Protein AF-A0A521NZL1-F1 (afdb_monomer)

Nearest PDB structures (foldseek):
  4r80-assembly2_B  TM=8.024E-01  e=8.293E-02  synthetic construct
  7f9o-assembly1_a  TM=5.622E-01  e=5.549E-01  Hordeum vulgare subsp. spontaneum
  1tu1-assembly1_A  TM=5.962E-01  e=1.644E+00  Pseudomonas aeruginosa PAO1
  5kpe-assembly1_A  TM=5.735E-01  e=1.644E+00  synthetic construct
  1v2b-assembly1_A  TM=6.189E-01  e=2.277E+00  Nicotiana tabacum

pLDDT: mean 81.04, std 15.27, range [44.44, 95.19]

Foldseek 3Di:
DVCVQDDDDDFADKDWPDKDWDQDPQAIKIWTWIWTDDPFKIKIWIWIWGDRPPDIDGPDIDIDIDTDPPDDDPPPDPDDDD

Sequence (82 aa):
MIRTIAPAGPPPEPKPLGWRSDAGTNGQRYTLAQEYEYPDRFVRTDTTFLKEGAVWKVESFNVNARIKPAGAPEAAAPAAPA

Mean predicted aligned error: 10.25 Å

Structure (mmCIF, N/CA/C/O backbone):
data_AF-A0A521NZL1-F1
#
_entry.id   AF-A0A521NZL1-F1
#
loop_
_atom_site.group_PDB
_atom_site.id
_atom_site.type_symbol
_atom_site.label_atom_id
_atom_site.label_alt_id
_atom_site.label_comp_id
_atom_site.label_asym_id
_atom_site.label_entity_id
_atom_site.label_seq_id
_atom_site.pdbx_PDB_ins_code
_atom_site.Cartn_x
_atom_site.Cartn_y
_atom_site.Cartn_z
_atom_site.occupancy
_atom_site.B_iso_or_equiv
_atom_site.auth_seq_id
_atom_site.auth_comp_id
_atom_site.auth_asym_id
_atom_site.auth_atom_id
_atom_site.pdbx_PDB_model_num
ATOM 1 N N . MET A 1 1 ? -10.444 -7.939 -10.867 1.00 51.78 1 MET A N 1
ATOM 2 C CA . MET A 1 1 ? -9.376 -7.727 -11.870 1.00 51.78 1 MET A CA 1
ATOM 3 C C . MET A 1 1 ? -8.131 -7.076 -11.237 1.00 51.78 1 MET A C 1
ATOM 5 O O . MET A 1 1 ? -7.714 -6.016 -11.667 1.00 51.78 1 MET A O 1
ATOM 9 N N . ILE A 1 2 ? -7.522 -7.702 -10.216 1.00 55.56 2 ILE A N 1
ATOM 10 C CA . ILE A 1 2 ? -6.212 -7.282 -9.652 1.00 55.56 2 ILE A CA 1
ATOM 11 C C . ILE A 1 2 ? -5.053 -8.086 -10.269 1.00 55.56 2 ILE A C 1
ATOM 13 O O . ILE A 1 2 ? -3.941 -7.585 -10.393 1.00 55.56 2 ILE A O 1
ATOM 17 N N . ARG A 1 3 ? -5.334 -9.313 -10.733 1.00 54.12 3 ARG A N 1
ATOM 18 C CA . ARG A 1 3 ? -4.350 -10.239 -11.324 1.00 54.12 3 ARG A CA 1
ATOM 19 C C . ARG A 1 3 ? -3.680 -9.722 -12.604 1.00 54.12 3 ARG A C 1
ATOM 21 O O . ARG A 1 3 ? -2.690 -10.294 -13.022 1.00 54.12 3 ARG A O 1
ATOM 28 N N . THR A 1 4 ? -4.223 -8.679 -13.229 1.00 64.06 4 THR A N 1
ATOM 29 C CA . THR A 1 4 ? -3.678 -8.067 -14.451 1.00 64.06 4 THR A CA 1
ATOM 30 C C . THR A 1 4 ? -2.667 -6.950 -14.169 1.00 64.06 4 THR A C 1
ATOM 32 O O . THR A 1 4 ? -1.996 -6.488 -15.088 1.00 64.06 4 THR A O 1
ATOM 35 N N . ILE A 1 5 ? -2.578 -6.481 -12.919 1.00 68.50 5 ILE A N 1
ATOM 36 C CA . ILE A 1 5 ? -1.778 -5.306 -12.542 1.00 68.50 5 ILE A CA 1
ATOM 37 C C . ILE A 1 5 ? -0.333 -5.711 -12.221 1.00 68.50 5 ILE A C 1
ATOM 39 O O . ILE A 1 5 ? 0.609 -5.051 -12.666 1.00 68.50 5 ILE A O 1
ATOM 43 N N . ALA A 1 6 ? -0.166 -6.825 -11.508 1.00 69.50 6 ALA A N 1
ATOM 44 C CA . ALA A 1 6 ? 1.121 -7.459 -11.252 1.00 69.50 6 ALA A CA 1
ATOM 45 C C . ALA A 1 6 ? 1.329 -8.642 -12.217 1.00 69.50 6 ALA A C 1
ATOM 47 O O . ALA A 1 6 ? 0.363 -9.352 -12.510 1.00 69.50 6 ALA A O 1
ATOM 48 N N . PRO A 1 7 ? 2.552 -8.858 -12.729 1.00 71.25 7 PRO A N 1
ATOM 49 C CA . PRO A 1 7 ? 2.862 -10.028 -13.543 1.00 71.25 7 PRO A CA 1
ATOM 50 C C . PRO A 1 7 ?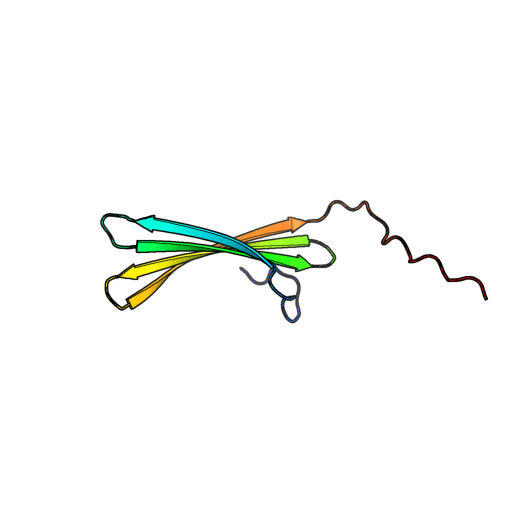 2.714 -11.331 -12.740 1.00 71.25 7 PRO A C 1
ATOM 52 O O . PRO A 1 7 ? 2.678 -11.332 -11.509 1.00 71.25 7 PRO A O 1
ATOM 55 N N . ALA A 1 8 ? 2.602 -12.454 -13.452 1.00 73.56 8 ALA A N 1
ATOM 56 C CA . ALA A 1 8 ? 2.494 -13.769 -12.830 1.00 73.56 8 ALA A CA 1
ATOM 57 C C . ALA A 1 8 ? 3.818 -14.179 -12.163 1.00 73.56 8 ALA A C 1
ATOM 59 O O . ALA A 1 8 ? 4.887 -13.994 -12.739 1.00 73.56 8 ALA A O 1
ATOM 60 N N . GLY A 1 9 ? 3.728 -14.776 -10.975 1.00 77.50 9 GLY A N 1
ATOM 61 C CA . GLY A 1 9 ? 4.878 -15.213 -10.182 1.00 77.50 9 GLY A CA 1
ATOM 62 C C . GLY A 1 9 ? 4.777 -14.756 -8.724 1.00 77.50 9 GLY A C 1
ATOM 63 O O . GLY A 1 9 ? 3.819 -14.062 -8.366 1.00 77.50 9 GLY A O 1
ATOM 64 N N . PRO A 1 10 ? 5.722 -15.167 -7.861 1.00 80.56 10 PRO A N 1
ATOM 65 C CA . PRO A 1 10 ? 5.822 -14.606 -6.520 1.00 80.56 10 PRO A CA 1
ATOM 66 C C . PRO A 1 10 ? 6.130 -13.101 -6.613 1.00 80.56 10 PRO A C 1
ATOM 68 O O . PRO A 1 10 ? 6.946 -12.704 -7.451 1.00 80.56 10 PRO A O 1
ATOM 71 N N . PRO A 1 11 ? 5.487 -12.252 -5.790 1.00 81.50 11 PRO A N 1
ATOM 72 C CA . PRO A 1 11 ? 5.816 -10.836 -5.763 1.00 81.50 11 PRO A CA 1
ATOM 73 C C . PRO A 1 11 ? 7.272 -10.648 -5.297 1.00 81.50 11 PRO A C 1
ATOM 75 O O . PRO A 1 11 ? 7.731 -11.401 -4.434 1.00 81.50 11 PRO A O 1
ATOM 78 N N . PRO A 1 12 ? 7.996 -9.661 -5.850 1.00 86.88 12 PRO A N 1
ATOM 79 C CA . PRO A 1 12 ? 9.324 -9.295 -5.377 1.00 86.88 12 PRO A CA 1
ATOM 80 C C . PRO A 1 12 ? 9.246 -8.731 -3.952 1.00 86.88 12 PRO A C 1
ATOM 82 O O . PRO A 1 12 ? 8.163 -8.413 -3.452 1.00 86.88 12 PRO A O 1
ATOM 85 N N . GLU A 1 13 ? 10.400 -8.582 -3.305 1.00 88.75 13 GLU A N 1
ATOM 86 C CA . GLU A 1 13 ? 10.469 -8.012 -1.958 1.00 88.75 13 GLU A CA 1
ATOM 87 C C . GLU A 1 13 ? 9.892 -6.579 -1.948 1.00 88.75 13 GLU A C 1
ATOM 89 O O . GLU A 1 13 ? 10.300 -5.748 -2.769 1.00 88.75 13 GLU A O 1
ATOM 94 N N . PRO A 1 14 ? 8.932 -6.261 -1.058 1.00 90.56 14 PRO A N 1
ATOM 95 C CA . PRO A 1 14 ? 8.333 -4.935 -1.006 1.00 90.56 14 PRO A CA 1
ATOM 96 C C . PRO A 1 14 ? 9.309 -3.899 -0.447 1.00 90.56 14 PRO A C 1
ATOM 98 O O . PRO A 1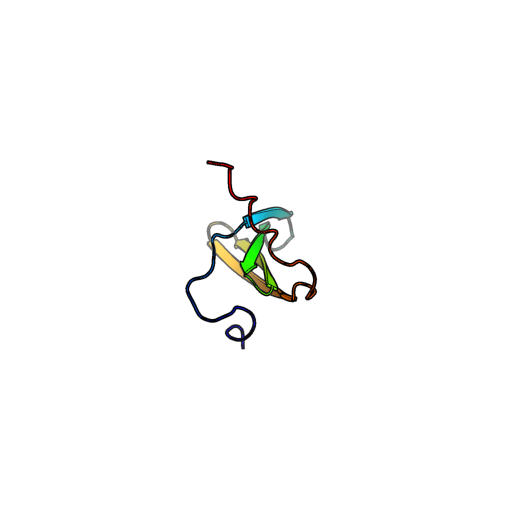 14 ? 9.828 -4.035 0.660 1.00 90.56 14 PRO A O 1
ATOM 101 N N . LYS A 1 15 ? 9.453 -2.777 -1.151 1.00 92.44 15 LYS A N 1
ATOM 102 C CA . LYS A 1 15 ? 10.119 -1.580 -0.639 1.00 92.44 15 LYS A CA 1
ATOM 103 C C . LYS A 1 15 ? 9.106 -0.704 0.109 1.00 92.44 15 LYS A C 1
ATOM 105 O O . LYS A 1 15 ? 8.192 -0.169 -0.524 1.00 92.44 15 LYS A O 1
ATOM 110 N N . PRO A 1 16 ? 9.227 -0.507 1.434 1.00 92.50 16 PRO A N 1
ATOM 111 C CA . PRO A 1 16 ? 8.362 0.424 2.148 1.00 92.50 16 PRO A CA 1
ATOM 112 C C . PRO A 1 16 ? 8.687 1.860 1.718 1.00 92.50 16 PRO A C 1
ATOM 114 O O . PRO A 1 16 ? 9.812 2.329 1.879 1.00 92.50 16 PRO A O 1
ATOM 117 N N . LEU A 1 17 ? 7.697 2.565 1.169 1.00 91.44 17 LEU A N 1
ATOM 118 C CA . LEU A 1 17 ? 7.821 3.980 0.799 1.00 91.44 17 LEU A CA 1
ATOM 119 C C . LEU A 1 17 ? 7.553 4.908 1.988 1.00 91.44 17 LEU A C 1
ATOM 121 O O . LEU A 1 17 ? 7.950 6.071 1.976 1.00 91.44 17 LEU A O 1
ATOM 125 N N . GLY A 1 18 ? 6.871 4.395 3.010 1.00 91.69 18 GLY A N 1
ATOM 126 C CA . GLY A 1 18 ? 6.563 5.113 4.234 1.00 91.69 18 GLY A CA 1
ATOM 127 C C . GLY A 1 18 ? 5.177 4.771 4.750 1.00 91.69 18 GLY A C 1
ATOM 128 O O . GLY A 1 18 ? 4.448 3.954 4.184 1.00 91.69 18 GLY A O 1
ATOM 129 N N . TRP A 1 19 ? 4.812 5.425 5.842 1.00 93.94 19 TRP A N 1
ATOM 130 C CA . TRP A 1 19 ? 3.482 5.322 6.412 1.00 93.94 19 TRP A CA 1
ATOM 131 C C . TRP A 1 19 ? 2.997 6.698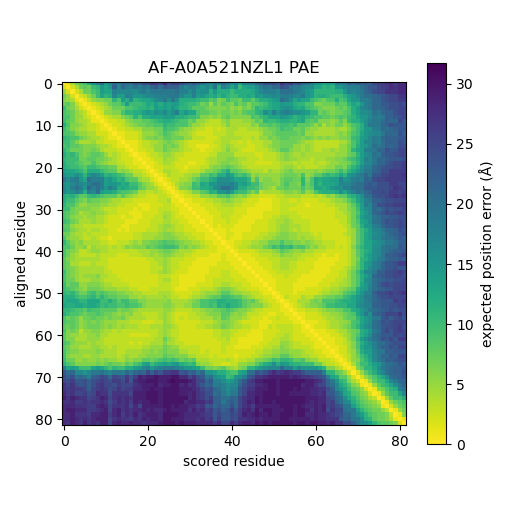 6.854 1.00 93.94 19 TRP A C 1
ATOM 133 O O . TRP A 1 19 ? 3.785 7.603 7.127 1.00 93.94 19 TRP A O 1
ATOM 143 N N . ARG A 1 20 ? 1.679 6.846 6.913 1.00 93.12 20 ARG A N 1
ATOM 144 C CA . ARG A 1 20 ? 0.998 8.035 7.421 1.00 93.12 20 ARG A CA 1
ATOM 145 C C . ARG A 1 20 ? -0.106 7.601 8.369 1.00 93.12 20 ARG A C 1
ATOM 147 O O . ARG A 1 20 ? -0.773 6.605 8.105 1.00 93.12 20 ARG A O 1
ATOM 154 N N . SER A 1 21 ? -0.317 8.357 9.439 1.00 92.69 21 SER A N 1
ATOM 155 C CA . S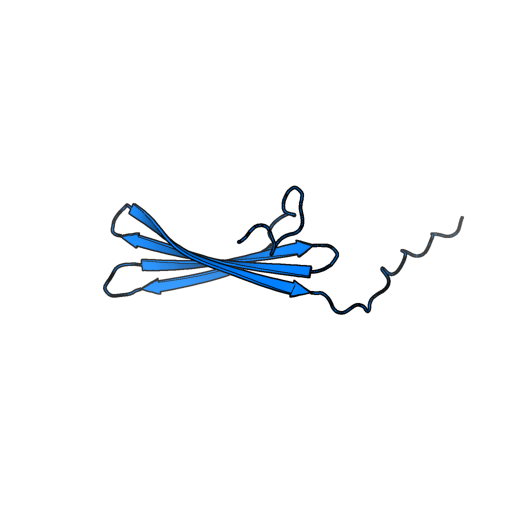ER A 1 21 ? -1.492 8.211 10.298 1.00 92.69 21 SER A CA 1
ATOM 156 C C . SER A 1 21 ? -2.359 9.457 10.266 1.00 92.69 21 SER A C 1
ATOM 158 O O . SER A 1 21 ? -1.836 10.568 10.330 1.00 92.69 21 SER A O 1
ATOM 160 N N . ASP A 1 22 ? -3.669 9.253 10.259 1.00 89.19 22 ASP A N 1
ATOM 161 C CA . ASP A 1 22 ? -4.674 10.304 10.327 1.00 89.19 22 ASP A CA 1
ATOM 162 C C . ASP A 1 22 ? -5.693 9.969 11.418 1.00 89.19 22 ASP A C 1
ATOM 164 O O . ASP A 1 22 ? -6.362 8.934 11.367 1.00 89.19 22 ASP A O 1
ATOM 168 N N . ALA A 1 23 ? -5.832 10.868 12.391 1.00 85.19 23 ALA A N 1
ATOM 169 C CA . ALA A 1 23 ? -6.858 10.771 13.419 1.00 85.19 23 ALA A CA 1
ATOM 170 C C . ALA A 1 23 ? -8.151 11.411 12.917 1.00 85.19 23 ALA A C 1
ATOM 172 O O . ALA A 1 23 ? -8.162 12.584 12.549 1.00 85.19 23 ALA A O 1
ATOM 173 N N . GLY A 1 24 ? -9.241 10.645 12.903 1.00 76.94 24 GLY A N 1
ATOM 174 C CA . GLY A 1 24 ? -10.559 11.132 12.515 1.00 76.94 24 GLY A CA 1
ATOM 175 C C . GLY A 1 24 ? -11.635 10.774 13.533 1.00 76.94 24 GLY A C 1
ATOM 176 O O . GLY A 1 24 ? -11.419 10.014 14.474 1.00 76.94 24 GLY A O 1
ATOM 177 N N . THR A 1 25 ? -12.839 11.290 13.303 1.00 78.19 25 THR A N 1
ATOM 178 C CA . THR A 1 25 ? -14.017 11.061 14.155 1.00 78.19 25 THR A CA 1
ATOM 179 C C . THR A 1 25 ? -14.426 9.586 14.240 1.00 78.19 25 THR A C 1
ATOM 181 O O . THR A 1 25 ? -15.019 9.175 15.230 1.00 78.19 25 THR A O 1
ATOM 184 N N . ASN A 1 26 ? -14.069 8.784 13.231 1.00 75.31 26 ASN A N 1
ATOM 185 C CA . ASN A 1 26 ? -14.413 7.360 13.131 1.00 75.31 26 ASN A CA 1
ATOM 186 C C . ASN A 1 26 ? -13.277 6.424 13.591 1.00 75.31 26 ASN A C 1
ATOM 188 O O . ASN A 1 26 ? -13.356 5.220 13.373 1.00 75.31 26 ASN A O 1
ATOM 192 N N . GLY A 1 27 ? -12.206 6.956 14.189 1.00 82.81 27 GLY A N 1
ATOM 193 C CA . GLY A 1 27 ? -11.048 6.177 14.633 1.00 82.81 27 GLY A CA 1
ATOM 194 C C . GLY A 1 27 ? -9.730 6.635 14.010 1.00 82.81 27 GLY A C 1
ATOM 195 O O . GLY A 1 27 ? -9.632 7.710 13.415 1.00 82.81 27 GLY A O 1
ATOM 196 N N . GLN A 1 28 ? -8.695 5.812 14.180 1.00 90.38 28 GLN A N 1
ATOM 197 C CA . GLN A 1 28 ? -7.350 6.097 13.677 1.00 90.38 28 GLN A CA 1
ATOM 198 C C . GLN A 1 28 ? -7.119 5.375 12.353 1.00 90.38 28 GLN A C 1
ATOM 200 O O . GLN A 1 28 ? -7.229 4.148 12.290 1.00 90.38 28 GLN A O 1
ATOM 205 N N . ARG A 1 29 ? -6.781 6.124 11.303 1.00 93.81 29 ARG A N 1
ATOM 206 C CA . ARG A 1 29 ? -6.391 5.571 10.005 1.00 93.81 29 ARG A CA 1
ATOM 207 C C . ARG A 1 29 ? -4.882 5.512 9.890 1.00 93.81 29 ARG A C 1
ATOM 209 O O . ARG A 1 29 ? -4.191 6.447 10.280 1.00 93.81 29 ARG A O 1
ATOM 216 N N . TYR A 1 30 ? -4.383 4.440 9.298 1.00 93.75 30 TYR A N 1
ATOM 217 C CA . TYR A 1 30 ? -2.971 4.237 9.014 1.00 93.75 30 TYR A CA 1
ATOM 218 C C . TYR A 1 30 ? -2.830 3.818 7.565 1.00 93.75 30 TYR A C 1
ATOM 220 O O . TYR A 1 30 ? -3.340 2.775 7.183 1.00 93.75 30 TYR A O 1
ATOM 228 N N . THR A 1 31 ? -2.142 4.606 6.754 1.00 94.62 31 THR A N 1
ATOM 229 C CA . THR A 1 31 ? -1.840 4.236 5.373 1.00 94.62 31 THR A CA 1
ATOM 230 C C . THR A 1 31 ? -0.395 3.786 5.280 1.00 94.62 31 THR A C 1
ATOM 232 O O . THR A 1 31 ? 0.508 4.554 5.603 1.00 94.62 31 THR A O 1
ATOM 235 N N . 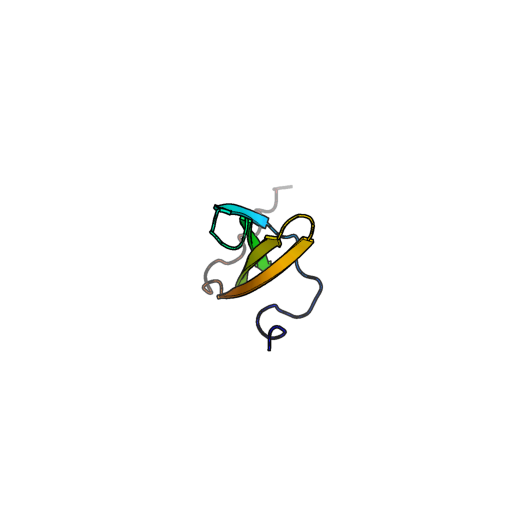LEU A 1 32 ? -0.184 2.549 4.840 1.00 94.69 32 LEU A N 1
ATOM 236 C CA . LEU A 1 32 ? 1.121 1.986 4.522 1.00 94.69 32 LEU A CA 1
ATOM 237 C C . LEU A 1 32 ? 1.310 2.000 3.005 1.00 94.69 32 LEU A C 1
ATOM 239 O O . LEU A 1 32 ? 0.522 1.392 2.281 1.00 94.69 32 LEU A O 1
ATOM 243 N N . ALA A 1 33 ? 2.362 2.668 2.542 1.00 95.19 33 ALA A N 1
ATOM 244 C CA . ALA A 1 33 ? 2.746 2.693 1.140 1.00 95.19 33 ALA A CA 1
ATOM 245 C C . ALA A 1 33 ? 3.919 1.735 0.911 1.00 95.19 33 ALA A C 1
ATOM 247 O O . ALA A 1 33 ? 4.963 1.840 1.562 1.00 95.19 33 ALA A O 1
ATOM 248 N N . GLN A 1 34 ? 3.757 0.812 -0.030 1.00 94.25 34 GLN A N 1
ATOM 249 C CA . GLN A 1 34 ? 4.786 -0.141 -0.446 1.00 94.25 34 GLN A CA 1
ATOM 250 C C . GLN A 1 34 ? 4.923 -0.108 -1.965 1.00 94.25 34 GLN A C 1
ATOM 252 O O . GLN A 1 34 ? 3.961 0.165 -2.682 1.00 94.25 34 GLN A O 1
ATOM 257 N N . GLU A 1 35 ? 6.121 -0.378 -2.459 1.00 93.25 35 GLU A N 1
ATOM 258 C CA . GLU A 1 35 ? 6.413 -0.484 -3.881 1.00 93.25 35 GLU A CA 1
ATOM 259 C C . GLU A 1 35 ? 7.069 -1.826 -4.179 1.00 93.25 35 GLU A C 1
ATOM 261 O O . GLU A 1 35 ? 7.971 -2.269 -3.475 1.00 93.25 35 GLU A O 1
ATOM 266 N N . TYR A 1 36 ? 6.597 -2.463 -5.240 1.00 90.75 36 TYR A N 1
ATOM 267 C CA . TYR A 1 36 ? 7.118 -3.703 -5.778 1.00 90.75 36 TYR A CA 1
ATOM 268 C C . TYR A 1 36 ? 7.771 -3.389 -7.113 1.00 90.75 36 TYR A C 1
ATOM 270 O O . TYR A 1 36 ? 7.117 -2.903 -8.045 1.00 90.75 36 TYR A O 1
ATOM 278 N N . GLU A 1 37 ? 9.064 -3.664 -7.203 1.00 90.31 37 GLU A N 1
ATOM 279 C CA . GLU A 1 37 ? 9.820 -3.448 -8.422 1.00 90.31 37 GLU A CA 1
ATOM 280 C C . GLU A 1 37 ? 9.849 -4.725 -9.260 1.00 90.31 37 GLU A C 1
ATOM 282 O O . GLU A 1 37 ? 10.445 -5.729 -8.880 1.00 90.31 37 GLU A O 1
ATOM 287 N N . TYR A 1 38 ? 9.200 -4.671 -10.419 1.00 87.12 38 TYR A N 1
ATOM 288 C CA . TYR A 1 38 ? 9.260 -5.714 -11.434 1.00 87.12 38 TYR A CA 1
ATOM 289 C C . TYR A 1 38 ? 10.203 -5.277 -12.567 1.00 87.12 38 TYR A C 1
ATOM 291 O O . TYR A 1 38 ? 10.530 -4.087 -12.682 1.00 87.12 38 TYR A O 1
ATOM 299 N N . PRO A 1 39 ? 10.635 -6.201 -13.443 1.00 84.88 39 PRO A N 1
ATOM 300 C CA . PRO A 1 39 ? 11.498 -5.851 -14.570 1.00 84.88 39 PRO A CA 1
ATOM 301 C C . PRO A 1 39 ? 10.885 -4.798 -15.506 1.00 84.88 39 PRO A C 1
ATOM 303 O O . PRO A 1 39 ? 11.573 -3.880 -15.938 1.00 84.88 39 PRO A O 1
ATOM 306 N N . ASP A 1 40 ? 9.582 -4.884 -15.779 1.00 85.00 40 ASP A N 1
ATOM 307 C CA . ASP A 1 40 ? 8.869 -4.055 -16.758 1.00 85.00 40 ASP A CA 1
ATOM 308 C C . ASP A 1 40 ? 8.067 -2.896 -16.136 1.00 85.00 40 ASP A C 1
ATOM 310 O O . ASP A 1 40 ? 7.605 -2.000 -16.847 1.00 85.00 40 ASP A O 1
ATOM 314 N N . ARG A 1 41 ? 7.860 -2.897 -14.813 1.00 87.19 41 ARG A N 1
ATOM 315 C CA . ARG A 1 41 ? 6.973 -1.942 -14.132 1.00 87.19 41 ARG A CA 1
ATOM 316 C C . ARG A 1 41 ? 7.313 -1.741 -12.659 1.00 87.19 41 ARG A C 1
ATOM 318 O O . ARG A 1 41 ? 7.908 -2.599 -12.016 1.00 87.19 41 ARG A O 1
ATOM 325 N N . PHE A 1 42 ? 6.838 -0.636 -12.109 1.00 89.62 42 PHE A N 1
ATOM 326 C CA . PHE A 1 42 ? 6.709 -0.433 -10.670 1.00 89.62 42 PHE A CA 1
ATOM 327 C C . PHE A 1 42 ? 5.247 -0.618 -10.278 1.00 89.62 42 PHE A C 1
ATOM 329 O O . PHE A 1 42 ? 4.358 -0.054 -10.922 1.00 89.62 42 PHE A O 1
ATOM 336 N N . VAL A 1 43 ? 4.980 -1.400 -9.236 1.00 91.25 43 VAL A N 1
ATOM 337 C CA . VAL A 1 43 ? 3.637 -1.539 -8.664 1.00 91.25 43 VAL A CA 1
ATOM 338 C C . VAL A 1 43 ? 3.646 -0.945 -7.269 1.00 91.25 43 VAL A C 1
ATOM 340 O O . VAL A 1 43 ? 4.243 -1.500 -6.355 1.00 91.25 43 VAL A O 1
ATOM 343 N N . ARG A 1 44 ? 2.955 0.175 -7.096 1.00 92.62 44 ARG A N 1
ATOM 344 C CA . ARG A 1 44 ? 2.733 0.791 -5.796 1.00 92.62 44 ARG A CA 1
ATOM 345 C C . ARG A 1 44 ? 1.424 0.294 -5.202 1.00 92.62 44 ARG A C 1
ATOM 347 O O . ARG A 1 44 ? 0.395 0.276 -5.876 1.00 92.62 44 ARG A O 1
ATOM 354 N N . THR A 1 45 ? 1.467 -0.063 -3.930 1.00 93.50 45 THR A N 1
ATOM 355 C CA . THR A 1 45 ? 0.301 -0.407 -3.125 1.00 93.50 45 THR A CA 1
ATOM 356 C C . THR A 1 45 ? 0.193 0.542 -1.945 1.00 93.50 45 THR A C 1
ATOM 358 O O . THR A 1 45 ? 1.143 0.677 -1.174 1.00 93.50 45 THR A O 1
ATOM 361 N N . ASP A 1 46 ? -0.970 1.151 -1.769 1.00 94.50 46 ASP A N 1
ATOM 362 C CA . ASP A 1 46 ? -1.295 1.958 -0.600 1.00 94.50 46 ASP A CA 1
ATOM 363 C C . ASP A 1 46 ? -2.423 1.245 0.160 1.00 94.50 46 ASP A C 1
ATOM 365 O O . ASP A 1 46 ? -3.555 1.148 -0.325 1.00 94.50 46 ASP A O 1
ATOM 369 N N . THR A 1 47 ? -2.099 0.702 1.335 1.00 94.88 47 THR A N 1
ATOM 370 C CA . THR A 1 47 ? -3.052 -0.010 2.199 1.00 94.88 47 THR A CA 1
ATOM 371 C C . THR A 1 47 ? -3.454 0.893 3.349 1.00 94.88 47 THR A C 1
ATOM 373 O O . THR A 1 47 ? -2.607 1.249 4.166 1.00 94.88 47 THR A O 1
ATOM 376 N N . THR A 1 48 ? -4.733 1.244 3.442 1.00 94.31 48 THR A N 1
ATOM 377 C CA . THR A 1 48 ? -5.269 1.999 4.575 1.00 94.31 48 THR A CA 1
ATOM 378 C C . THR A 1 48 ? -5.924 1.050 5.564 1.00 94.31 48 THR A C 1
ATOM 380 O O . THR A 1 48 ? -6.905 0.376 5.251 1.00 94.31 48 THR A O 1
ATOM 383 N N . PHE A 1 49 ? -5.396 1.028 6.778 1.00 94.19 49 PHE A N 1
ATOM 384 C CA . PHE A 1 49 ? -5.960 0.351 7.927 1.00 94.19 49 PHE A CA 1
ATOM 385 C C . PHE A 1 49 ? -6.780 1.331 8.759 1.00 94.19 49 PHE A C 1
ATOM 387 O O . PHE A 1 49 ? -6.336 2.447 9.019 1.00 94.19 49 PHE A O 1
ATOM 394 N N . LEU A 1 50 ? -7.942 0.898 9.227 1.00 93.56 50 LEU A N 1
ATOM 395 C CA . LEU A 1 50 ? -8.744 1.603 10.214 1.00 93.56 50 LEU A CA 1
ATOM 396 C C . LEU A 1 50 ? -8.675 0.840 11.536 1.00 93.56 50 LEU A C 1
ATOM 398 O O . LEU A 1 50 ? -8.968 -0.357 11.592 1.00 93.56 50 LEU A O 1
ATOM 402 N N . LYS A 1 51 ? -8.293 1.544 12.599 1.00 89.62 51 LYS A N 1
ATOM 403 C CA . LYS A 1 51 ? -8.326 1.038 13.967 1.00 89.62 51 LYS A CA 1
ATOM 404 C C . LYS A 1 51 ? -9.574 1.564 14.673 1.00 89.62 51 LYS A C 1
ATOM 406 O O . LYS A 1 51 ? -9.652 2.747 15.009 1.00 89.62 51 LYS A O 1
ATOM 411 N N . GLU A 1 52 ? -10.515 0.664 14.935 1.00 87.56 52 GLU A N 1
ATOM 412 C CA . GLU A 1 52 ? -11.730 0.916 15.716 1.00 87.56 52 GLU A CA 1
ATOM 413 C C . GLU A 1 52 ? -11.595 0.214 17.073 1.00 87.56 52 GLU A C 1
ATOM 415 O O . GLU A 1 52 ? -11.756 -1.003 17.194 1.00 87.56 52 GLU A O 1
ATOM 420 N N . GLY A 1 53 ? -11.227 0.974 18.108 1.00 86.38 53 GLY A N 1
ATOM 421 C CA . GLY A 1 53 ? -10.917 0.413 19.425 1.00 86.38 53 GLY A CA 1
ATOM 422 C C . GLY A 1 53 ? -9.729 -0.556 19.367 1.00 86.38 53 GLY A C 1
ATOM 423 O O . GLY A 1 53 ? -8.596 -0.143 19.110 1.00 86.38 53 GLY A O 1
ATOM 424 N N . ALA A 1 54 ? -9.988 -1.844 19.614 1.00 87.00 54 ALA A N 1
ATOM 425 C CA . ALA A 1 54 ? -8.992 -2.920 19.549 1.00 87.00 54 ALA A CA 1
ATOM 426 C C . ALA A 1 54 ? -8.977 -3.675 18.204 1.00 87.00 54 ALA A C 1
ATOM 428 O O . ALA A 1 54 ? -8.134 -4.549 18.006 1.00 87.00 54 ALA A O 1
ATOM 429 N N . VAL A 1 55 ? -9.893 -3.357 17.284 1.00 89.50 55 VAL A N 1
ATOM 430 C CA . VAL A 1 55 ? -10.048 -4.070 16.011 1.00 89.50 55 VAL A CA 1
ATOM 431 C C . VAL A 1 55 ? -9.338 -3.312 14.895 1.00 89.50 55 VAL A C 1
ATOM 433 O O . VAL A 1 55 ? -9.532 -2.109 14.723 1.00 89.50 55 VAL A O 1
ATOM 436 N N . TRP A 1 56 ? -8.540 -4.037 14.113 1.00 91.69 56 TRP A N 1
ATOM 437 C CA . TRP A 1 56 ? -7.911 -3.535 12.895 1.00 91.69 56 TRP A CA 1
ATOM 438 C C . TRP A 1 56 ? -8.671 -4.033 11.670 1.00 91.69 56 TRP A C 1
ATOM 440 O O . TRP A 1 56 ? -8.924 -5.230 11.533 1.00 91.69 56 TRP A O 1
ATOM 450 N N . LYS A 1 57 ? -9.021 -3.114 10.774 1.00 92.69 57 LYS A N 1
ATOM 451 C CA . LYS A 1 57 ? -9.700 -3.400 9.508 1.00 92.69 57 LYS A CA 1
ATOM 452 C C . LYS A 1 57 ? -8.886 -2.832 8.357 1.00 92.69 57 LYS A C 1
ATOM 454 O O . LYS A 1 57 ? -8.250 -1.795 8.515 1.00 92.69 57 LYS A O 1
ATOM 459 N N . VAL A 1 58 ? -8.937 -3.472 7.194 1.00 93.00 58 VAL A N 1
ATOM 460 C CA . VAL A 1 58 ? -8.478 -2.847 5.947 1.00 93.00 58 VAL A CA 1
ATOM 461 C C . VAL A 1 58 ? -9.639 -2.012 5.416 1.00 93.00 58 VAL A C 1
ATOM 463 O O . VAL A 1 58 ? -10.673 -2.561 5.048 1.00 93.00 58 VAL A O 1
ATOM 466 N N . GLU A 1 59 ? -9.490 -0.691 5.439 1.00 92.25 59 GLU A N 1
ATOM 467 C CA . GLU A 1 59 ? -10.486 0.254 4.919 1.00 92.25 59 GLU A CA 1
ATOM 468 C C . GLU A 1 59 ? -10.341 0.405 3.403 1.00 92.25 59 GLU A C 1
ATOM 470 O O . GLU A 1 59 ? -11.334 0.426 2.680 1.00 92.25 59 GLU A O 1
ATOM 475 N N . SER A 1 60 ? -9.102 0.476 2.905 1.00 91.56 60 SER A N 1
ATOM 476 C CA . SER A 1 60 ? -8.841 0.553 1.470 1.00 91.56 60 SER A CA 1
ATOM 477 C C . SER A 1 60 ? -7.540 -0.144 1.080 1.00 91.56 60 SER A C 1
ATOM 479 O O . SER A 1 60 ? -6.597 -0.235 1.868 1.00 91.56 60 SER A O 1
ATOM 481 N N . PHE A 1 61 ? -7.500 -0.639 -0.154 1.00 92.62 61 PHE A N 1
ATOM 482 C CA . PHE A 1 61 ? -6.308 -1.204 -0.771 1.00 92.62 61 PHE A CA 1
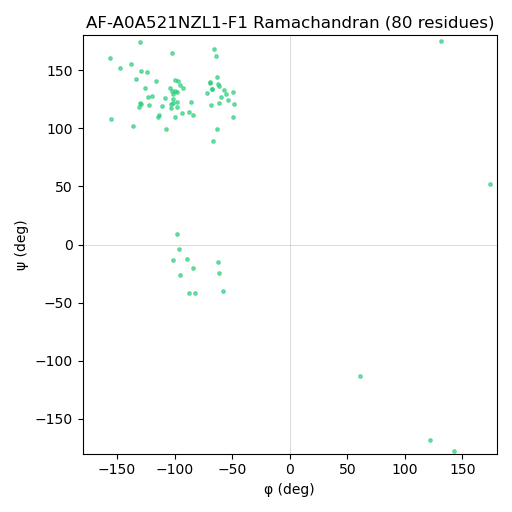ATOM 483 C C . PHE A 1 61 ? -6.214 -0.690 -2.204 1.00 92.62 61 PHE A C 1
ATOM 485 O O . PHE A 1 61 ? -6.947 -1.136 -3.089 1.00 92.62 61 PHE A O 1
ATOM 492 N N . ASN A 1 62 ? -5.340 0.288 -2.418 1.00 91.50 62 ASN A N 1
ATOM 493 C CA . ASN A 1 62 ? -5.127 0.902 -3.719 1.00 91.50 62 ASN A CA 1
ATOM 494 C C . ASN A 1 62 ? -3.888 0.300 -4.367 1.00 91.50 62 ASN A C 1
ATOM 496 O O . ASN A 1 62 ? -2.836 0.218 -3.740 1.00 91.50 62 ASN A O 1
ATOM 500 N N . VAL A 1 63 ? -4.009 -0.089 -5.634 1.00 90.69 63 VAL A N 1
ATOM 501 C CA . VAL A 1 63 ? -2.901 -0.631 -6.424 1.00 90.69 63 VAL A CA 1
ATOM 502 C C . VAL A 1 63 ? -2.732 0.224 -7.666 1.00 90.69 63 VAL A C 1
ATOM 504 O O . VAL A 1 63 ? -3.685 0.434 -8.416 1.00 90.69 63 VAL A O 1
ATOM 507 N N . ASN A 1 64 ? -1.518 0.706 -7.898 1.00 89.94 64 ASN A N 1
ATOM 508 C CA . ASN A 1 64 ? -1.172 1.513 -9.054 1.00 89.94 64 ASN A CA 1
ATOM 509 C C . ASN A 1 64 ? 0.071 0.924 -9.725 1.00 89.94 64 ASN A C 1
ATOM 511 O O . ASN A 1 64 ? 1.121 0.820 -9.097 1.00 89.94 64 ASN A O 1
ATOM 515 N N . ALA A 1 65 ? -0.039 0.538 -10.994 1.00 88.12 65 ALA A N 1
ATOM 516 C CA . ALA A 1 65 ? 1.103 0.078 -11.777 1.00 88.12 65 ALA A CA 1
ATOM 517 C C . ALA A 1 65 ? 1.545 1.158 -12.760 1.00 88.12 65 ALA A C 1
ATOM 519 O O . ALA A 1 65 ? 0.723 1.743 -13.465 1.00 88.12 65 ALA A O 1
ATOM 520 N N . ARG A 1 66 ? 2.854 1.382 -12.837 1.00 87.88 66 ARG A N 1
ATOM 521 C CA . ARG A 1 66 ? 3.492 2.260 -13.817 1.00 87.88 66 ARG A CA 1
ATOM 522 C C . ARG A 1 66 ? 4.508 1.457 -14.611 1.00 87.88 66 ARG A C 1
ATOM 524 O O . ARG A 1 66 ? 5.446 0.915 -14.035 1.00 87.88 66 ARG A O 1
ATOM 531 N N . ILE A 1 67 ? 4.313 1.383 -15.924 1.00 87.06 67 ILE A N 1
ATOM 532 C CA . ILE A 1 67 ? 5.261 0.737 -16.837 1.00 87.06 67 ILE A CA 1
ATOM 533 C C . ILE A 1 67 ? 6.549 1.563 -16.868 1.00 87.06 67 ILE A C 1
ATOM 535 O O . ILE A 1 67 ? 6.495 2.793 -16.961 1.00 87.06 67 ILE A O 1
ATOM 539 N N . LYS A 1 68 ? 7.700 0.896 -16.764 1.00 83.94 68 LYS A N 1
ATOM 540 C CA . LYS A 1 68 ? 8.997 1.556 -16.915 1.00 83.94 68 LYS A CA 1
ATOM 541 C C . LYS A 1 68 ? 9.138 1.998 -18.378 1.00 83.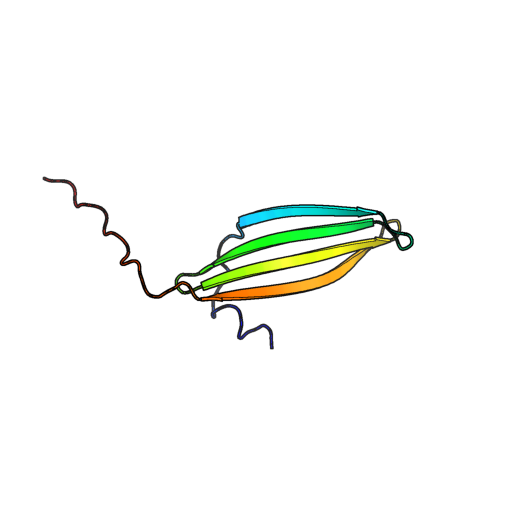94 68 LYS A C 1
ATOM 543 O O . LYS A 1 68 ? 8.822 1.209 -19.269 1.00 83.94 68 LYS A O 1
ATOM 548 N N . PRO A 1 69 ? 9.578 3.235 -18.667 1.00 78.06 69 PRO A N 1
ATOM 549 C CA . PRO A 1 69 ? 9.859 3.625 -20.043 1.00 78.06 69 PRO A CA 1
ATOM 550 C C . PRO A 1 69 ? 10.894 2.661 -20.639 1.00 78.06 69 PRO A C 1
ATOM 552 O O . PRO A 1 69 ? 11.891 2.342 -19.993 1.00 78.06 69 PRO A O 1
ATOM 555 N N . ALA A 1 70 ? 10.641 2.174 -21.857 1.00 63.59 70 ALA A N 1
ATOM 556 C CA . ALA A 1 70 ? 11.572 1.320 -22.589 1.00 63.59 70 ALA A CA 1
ATOM 557 C C . ALA A 1 70 ? 12.823 2.139 -22.937 1.00 63.59 70 ALA A C 1
ATOM 559 O O . ALA A 1 70 ? 12.859 2.837 -23.947 1.00 63.59 70 ALA A O 1
ATOM 560 N N . GLY A 1 71 ? 13.812 2.142 -22.046 1.00 56.59 71 GLY A N 1
ATOM 561 C CA . GLY A 1 71 ? 14.925 3.076 -22.161 1.00 56.59 71 GLY A CA 1
ATOM 562 C C . GLY A 1 71 ? 15.897 3.051 -20.994 1.00 56.59 71 GLY A C 1
ATOM 563 O O . GLY A 1 71 ? 16.206 4.098 -20.441 1.00 56.59 71 GLY A O 1
ATOM 564 N N . ALA A 1 72 ? 16.391 1.871 -20.637 1.00 44.44 72 ALA A N 1
ATOM 565 C CA . ALA A 1 72 ? 17.749 1.712 -20.131 1.00 44.44 72 ALA A CA 1
ATOM 566 C C . ALA A 1 72 ? 18.168 0.263 -20.416 1.00 44.44 72 ALA A C 1
ATOM 568 O O . ALA A 1 72 ? 17.614 -0.641 -19.789 1.00 44.44 72 ALA A O 1
ATOM 569 N N . PRO A 1 73 ? 19.071 -0.007 -21.379 1.00 45.34 73 PRO A N 1
ATOM 570 C CA . PRO A 1 73 ? 19.756 -1.289 -21.379 1.00 45.34 73 PRO A CA 1
ATOM 571 C C . PRO A 1 73 ? 20.411 -1.444 -20.007 1.00 45.34 73 PRO A C 1
ATOM 573 O O . PRO A 1 73 ? 21.063 -0.519 -19.520 1.00 45.34 73 PRO A O 1
ATOM 576 N N . GLU A 1 74 ? 20.179 -2.589 -19.372 1.00 53.47 74 GLU A N 1
ATOM 577 C CA . GLU A 1 74 ? 20.927 -3.016 -18.199 1.00 53.47 74 GLU A CA 1
ATOM 578 C C . GLU A 1 74 ? 22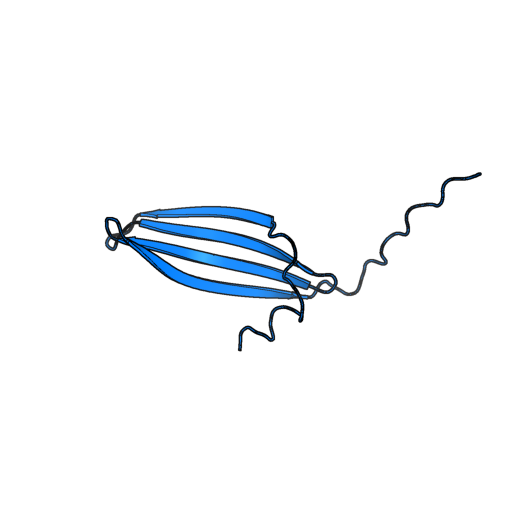.407 -2.863 -18.551 1.00 53.47 74 GLU A C 1
ATOM 580 O O . GLU A 1 74 ? 22.905 -3.518 -19.470 1.00 53.47 74 GLU A O 1
ATOM 585 N N . ALA A 1 75 ? 23.075 -1.887 -17.931 1.00 47.94 75 ALA A N 1
ATOM 586 C CA . ALA A 1 75 ? 24.489 -1.665 -18.150 1.00 47.94 75 ALA A CA 1
ATOM 587 C C . ALA A 1 75 ? 25.194 -2.927 -17.657 1.00 47.94 75 ALA A C 1
ATOM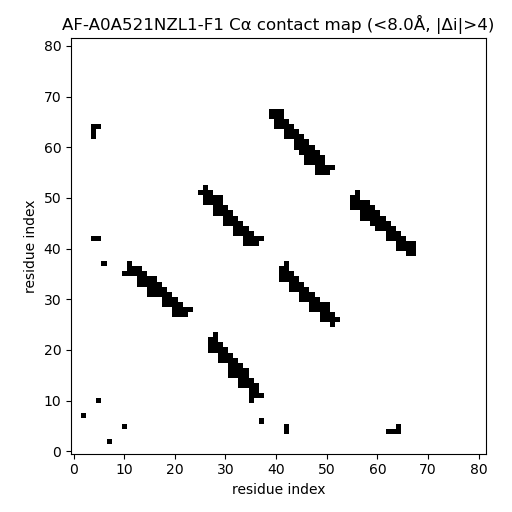 589 O O . ALA A 1 75 ? 25.344 -3.127 -16.452 1.00 47.94 75 ALA A O 1
ATOM 590 N N . ALA A 1 76 ? 25.550 -3.802 -18.598 1.00 52.94 76 ALA A N 1
ATOM 591 C CA . ALA A 1 76 ? 26.353 -4.977 -18.335 1.00 52.94 76 ALA A CA 1
ATOM 592 C C . ALA A 1 76 ? 27.564 -4.529 -17.514 1.00 52.94 76 ALA A C 1
ATOM 594 O O . ALA A 1 76 ? 28.313 -3.641 -17.934 1.00 52.94 76 ALA A O 1
ATOM 595 N N . ALA A 1 77 ? 27.706 -5.100 -16.318 1.00 55.69 77 ALA A N 1
ATOM 596 C CA . ALA A 1 77 ? 28.862 -4.867 -15.472 1.00 55.69 77 ALA A CA 1
ATOM 597 C C . ALA A 1 77 ? 30.134 -5.074 -16.317 1.00 55.69 77 ALA A C 1
ATOM 599 O O . ALA A 1 77 ? 30.216 -6.076 -17.037 1.00 55.69 77 ALA A O 1
ATOM 600 N N . PRO A 1 78 ? 31.107 -4.146 -16.290 1.00 48.19 78 PRO A N 1
ATOM 601 C CA . PRO A 1 78 ? 32.317 -4.304 -17.077 1.00 48.19 78 PRO A CA 1
ATOM 602 C C . PRO A 1 78 ? 33.037 -5.569 -16.607 1.00 48.19 78 PRO A C 1
ATOM 604 O O . PRO A 1 78 ? 33.361 -5.710 -15.427 1.00 48.19 78 PRO A O 1
ATOM 607 N N . ALA A 1 79 ? 33.250 -6.503 -17.536 1.00 59.09 79 ALA A N 1
ATOM 608 C CA . ALA A 1 79 ? 34.074 -7.677 -17.307 1.00 59.09 79 ALA A CA 1
ATOM 609 C C . ALA A 1 79 ? 35.455 -7.223 -16.808 1.00 59.09 79 ALA A C 1
ATOM 611 O O . ALA A 1 79 ? 36.114 -6.398 -17.445 1.00 59.09 79 ALA A O 1
ATOM 612 N N . ALA A 1 80 ? 35.864 -7.734 -15.647 1.00 49.56 80 ALA A N 1
ATOM 613 C CA . ALA A 1 80 ? 37.189 -7.492 -15.099 1.00 49.56 80 ALA A CA 1
ATOM 614 C C . ALA A 1 80 ? 38.262 -8.048 -16.061 1.00 49.56 80 ALA A C 1
ATOM 616 O O . ALA A 1 80 ? 38.077 -9.153 -16.580 1.00 49.56 80 ALA A O 1
ATOM 617 N N . PRO A 1 81 ? 39.363 -7.317 -16.321 1.00 58.34 81 PRO A N 1
ATOM 618 C CA . PRO A 1 81 ? 40.462 -7.842 -17.122 1.00 58.34 81 PRO A CA 1
ATOM 619 C C . PRO A 1 81 ? 41.198 -8.960 -16.368 1.00 58.34 81 PRO A C 1
ATOM 621 O O . PRO A 1 81 ? 41.385 -8.874 -15.152 1.00 58.34 81 PRO A O 1
ATOM 624 N N . ALA A 1 82 ? 41.564 -10.001 -17.122 1.00 56.03 82 ALA A N 1
ATOM 625 C CA . ALA A 1 82 ? 42.362 -11.151 -16.696 1.00 56.03 82 ALA A CA 1
ATOM 626 C C . ALA A 1 82 ? 43.844 -10.801 -16.493 1.00 56.03 82 ALA A C 1
ATOM 628 O O . ALA A 1 82 ? 44.326 -9.865 -17.174 1.00 56.03 82 ALA A O 1
#

Solvent-accessible surface area (backbone atoms only — not comparable to full-atom values): 5169 Å² total; per-residue (Å²): 135,67,78,80,67,51,78,92,71,83,81,58,79,69,43,76,77,48,71,51,76,47,85,51,98,85,35,42,36,36,36,42,33,33,34,30,69,52,97,62,28,41,37,38,37,42,38,28,33,36,36,52,87,94,44,81,41,79,74,44,78,46,78,48,68,45,73,54,75,95,78,70,80,81,77,72,75,80,80,78,84,131

Secondary structure (DSSP, 8-state):
--TTTSPSSSPPPPEEEEEEEEEETTEEEEEEEEEEE-SSEEEEEEEEEEEETTEEEEEEEEEEEEEPPS-----PPPPPP-

Radius of gyration: 18.2 Å; Cα contacts (8 Å, |Δi|>4): 136; chains: 1; bounding box: 57×26×42 Å